Protein AF-A0A6P6MQC9-F1 (afdb_monomer_lite)

pLDDT: mean 70.04, std 24.62, range [31.7, 97.62]

Structure (mmCIF, N/CA/C/O backbone):
data_AF-A0A6P6MQC9-F1
#
_entry.id   AF-A0A6P6MQC9-F1
#
loop_
_atom_site.group_PDB
_atom_site.id
_atom_site.type_symbol
_atom_site.label_atom_id
_atom_site.label_alt_id
_atom_site.label_comp_id
_atom_site.label_asym_id
_atom_site.label_entity_id
_atom_site.label_seq_id
_atom_site.pdbx_PDB_ins_code
_atom_site.Cartn_x
_atom_site.Cartn_y
_atom_site.Cartn_z
_atom_site.occupancy
_atom_site.B_iso_or_equiv
_atom_site.auth_seq_id
_atom_site.auth_comp_id
_atom_site.auth_asym_id
_atom_site.auth_atom_id
_atom_site.pdbx_PDB_model_num
ATOM 1 N N . MET A 1 1 ? 32.741 -17.302 -16.127 1.00 48.12 1 MET A N 1
ATOM 2 C CA . MET A 1 1 ? 32.165 -16.153 -15.398 1.00 48.12 1 MET A CA 1
ATOM 3 C C . MET A 1 1 ? 31.444 -15.282 -16.413 1.00 48.12 1 MET A C 1
ATOM 5 O O . MET A 1 1 ? 32.100 -14.496 -17.076 1.00 48.12 1 MET A O 1
ATOM 9 N N . ALA A 1 2 ? 30.150 -15.518 -16.637 1.00 49.38 2 ALA A N 1
ATOM 10 C CA . ALA A 1 2 ? 29.318 -14.737 -17.566 1.00 49.38 2 ALA A CA 1
ATOM 11 C C . ALA A 1 2 ? 27.823 -14.846 -17.187 1.00 49.38 2 ALA A C 1
ATOM 13 O O . ALA A 1 2 ? 26.971 -14.967 -18.058 1.00 49.38 2 ALA A O 1
ATOM 14 N N . SER A 1 3 ? 27.524 -14.913 -15.886 1.00 59.66 3 SER A N 1
ATOM 15 C CA . SER A 1 3 ? 26.174 -15.205 -15.371 1.00 59.66 3 SER A CA 1
ATOM 16 C C . SER A 1 3 ? 25.495 -13.999 -14.714 1.00 59.66 3 SER A C 1
ATOM 18 O O . SER A 1 3 ? 24.291 -14.047 -14.506 1.00 59.66 3 SER A O 1
ATOM 20 N N . ASP A 1 4 ? 26.243 -12.929 -14.425 1.00 64.75 4 ASP A N 1
ATOM 21 C CA . ASP A 1 4 ? 25.723 -11.703 -13.795 1.00 64.75 4 ASP A CA 1
ATOM 22 C C . ASP A 1 4 ? 24.792 -10.943 -14.747 1.00 64.75 4 ASP A C 1
ATOM 24 O O . ASP A 1 4 ? 23.622 -10.729 -14.453 1.00 64.75 4 ASP A O 1
ATOM 28 N N . SER A 1 5 ? 25.263 -10.699 -15.974 1.00 75.06 5 SER A N 1
ATOM 29 C CA . SER A 1 5 ? 24.572 -9.865 -16.963 1.00 75.06 5 SER A CA 1
ATOM 30 C C . SER A 1 5 ? 23.251 -10.435 -17.478 1.00 75.06 5 SER A C 1
ATOM 32 O O . SER A 1 5 ? 22.499 -9.723 -18.140 1.00 75.06 5 SER A O 1
ATOM 34 N N . ASN A 1 6 ? 22.961 -11.712 -17.224 1.00 80.06 6 ASN A N 1
ATOM 35 C CA . ASN A 1 6 ? 21.662 -12.295 -17.543 1.00 80.06 6 ASN A CA 1
ATOM 36 C C . ASN A 1 6 ? 20.647 -12.013 -16.427 1.00 80.06 6 ASN A C 1
ATOM 38 O O . ASN A 1 6 ? 19.557 -11.547 -16.736 1.00 80.06 6 ASN A O 1
ATOM 42 N N . MET A 1 7 ? 21.050 -12.163 -15.159 1.00 82.38 7 MET A N 1
ATOM 43 C CA . MET A 1 7 ? 20.214 -11.801 -14.009 1.00 82.38 7 MET A CA 1
ATOM 44 C C . MET A 1 7 ? 19.931 -10.294 -13.966 1.00 82.38 7 MET A C 1
ATOM 46 O O . MET A 1 7 ? 18.802 -9.901 -13.682 1.00 82.38 7 MET A O 1
ATOM 50 N N . ASP A 1 8 ? 20.905 -9.453 -14.337 1.00 88.31 8 ASP A N 1
ATOM 51 C CA . ASP A 1 8 ? 20.695 -8.004 -14.463 1.00 88.31 8 ASP A CA 1
ATOM 52 C C . ASP A 1 8 ? 19.619 -7.678 -15.508 1.00 88.31 8 ASP A C 1
ATOM 54 O O . ASP A 1 8 ? 18.743 -6.850 -15.274 1.00 88.31 8 ASP A O 1
ATOM 58 N N . ARG A 1 9 ? 19.641 -8.360 -16.661 1.00 91.69 9 ARG A N 1
ATOM 59 C CA . ARG A 1 9 ? 18.641 -8.168 -17.723 1.00 91.69 9 ARG A CA 1
ATOM 60 C C . ARG A 1 9 ? 17.255 -8.633 -17.298 1.00 91.69 9 ARG A C 1
ATOM 62 O O . ARG A 1 9 ? 16.284 -7.954 -17.603 1.00 91.69 9 ARG A O 1
ATOM 69 N N . GLU A 1 10 ? 17.150 -9.756 -16.596 1.00 92.12 10 GLU A N 1
ATOM 70 C CA . GLU A 1 10 ? 15.869 -10.246 -16.077 1.00 92.12 10 GLU A CA 1
ATOM 71 C C . GLU A 1 10 ? 15.288 -9.298 -15.019 1.00 92.12 10 GLU A C 1
ATOM 73 O O . GLU A 1 10 ? 14.097 -8.996 -15.055 1.00 92.12 10 GLU A O 1
ATOM 78 N N . MET A 1 11 ? 16.133 -8.762 -14.132 1.00 92.75 11 MET A N 1
ATOM 79 C CA . MET A 1 11 ? 15.736 -7.756 -13.146 1.00 92.75 11 MET A CA 1
ATOM 80 C C . MET A 1 11 ? 15.282 -6.451 -13.812 1.00 92.75 11 MET A C 1
ATOM 82 O O . MET A 1 11 ? 14.232 -5.919 -13.460 1.00 92.75 11 MET A O 1
ATOM 86 N N . ILE A 1 12 ? 16.039 -5.955 -14.796 1.00 93.75 12 ILE A N 1
ATOM 87 C CA . ILE A 1 12 ? 15.696 -4.741 -15.551 1.00 93.75 12 ILE A CA 1
ATOM 88 C C . ILE A 1 12 ? 14.398 -4.937 -16.343 1.00 93.75 12 ILE A C 1
ATOM 90 O O . ILE A 1 12 ? 13.564 -4.037 -16.376 1.00 93.75 12 ILE A O 1
ATOM 94 N N . LEU A 1 13 ? 14.204 -6.104 -16.964 1.00 94.12 13 LEU A N 1
ATOM 95 C CA . LEU A 1 13 ? 12.980 -6.429 -17.694 1.00 94.12 13 LEU A CA 1
ATOM 96 C C . LEU A 1 13 ? 11.770 -6.437 -16.753 1.00 94.12 13 LEU A C 1
ATOM 98 O O . LEU A 1 13 ? 10.768 -5.797 -17.060 1.00 94.12 13 LEU A O 1
ATOM 102 N N . ALA A 1 14 ? 11.879 -7.095 -15.597 1.00 94.19 14 ALA A N 1
ATOM 103 C CA . ALA A 1 14 ? 10.803 -7.139 -14.611 1.00 94.19 14 ALA A CA 1
ATOM 104 C C . ALA A 1 14 ? 10.416 -5.737 -14.109 1.00 94.19 14 ALA A C 1
ATOM 106 O O . ALA A 1 14 ? 9.229 -5.418 -14.030 1.00 94.19 14 ALA A O 1
ATOM 107 N N . ASP A 1 15 ? 11.402 -4.886 -13.818 1.00 94.00 15 ASP A N 1
ATOM 108 C CA . ASP A 1 15 ? 11.161 -3.517 -13.356 1.00 94.00 15 ASP A CA 1
ATOM 109 C C . ASP A 1 15 ? 10.555 -2.635 -14.461 1.00 94.00 15 ASP A C 1
ATOM 111 O O . ASP A 1 15 ? 9.571 -1.927 -14.249 1.00 94.00 15 ASP A O 1
ATOM 115 N N . PHE A 1 16 ? 11.056 -2.766 -15.691 1.00 93.19 16 PHE A N 1
ATOM 116 C CA . PHE A 1 16 ? 10.525 -2.058 -16.851 1.00 93.19 16 PHE A CA 1
ATOM 117 C C . PHE A 1 16 ? 9.052 -2.404 -17.121 1.00 93.19 16 PHE A C 1
ATOM 119 O O . PHE A 1 16 ? 8.243 -1.502 -17.364 1.00 93.19 16 PHE A O 1
ATOM 126 N N . GLN A 1 17 ? 8.679 -3.687 -17.035 1.00 92.75 17 GLN A N 1
ATOM 127 C CA . GLN A 1 17 ? 7.284 -4.119 -17.170 1.00 92.75 17 GLN A CA 1
ATOM 128 C C . GLN A 1 17 ? 6.413 -3.588 -16.019 1.00 92.75 17 GLN A C 1
ATOM 130 O O . GLN A 1 17 ? 5.292 -3.144 -16.263 1.00 92.75 17 GLN A O 1
ATOM 135 N N . ALA A 1 18 ? 6.937 -3.540 -14.789 1.00 92.06 18 ALA A N 1
ATOM 136 C CA . ALA A 1 18 ? 6.225 -2.992 -13.632 1.00 92.06 18 ALA A CA 1
ATOM 137 C C . ALA A 1 18 ? 5.982 -1.472 -13.726 1.00 92.06 18 ALA A C 1
ATOM 139 O O . ALA A 1 18 ? 4.946 -0.992 -13.263 1.00 92.06 18 ALA A O 1
ATOM 140 N N . CYS A 1 19 ? 6.903 -0.712 -14.328 1.00 90.75 19 CYS A N 1
ATOM 141 C CA . CYS A 1 19 ? 6.780 0.743 -14.463 1.00 90.75 19 CYS A CA 1
ATOM 142 C C . CYS A 1 19 ? 5.965 1.195 -15.683 1.00 90.75 19 CYS A C 1
ATOM 144 O O . CYS A 1 19 ? 5.312 2.235 -15.621 1.00 90.75 19 CYS A O 1
ATOM 146 N N . THR A 1 20 ? 6.025 0.456 -16.794 1.00 88.50 20 THR A N 1
ATOM 147 C CA . THR A 1 20 ? 5.379 0.846 -18.064 1.00 88.50 20 THR A CA 1
ATOM 148 C C . THR A 1 20 ? 4.065 0.114 -18.334 1.00 88.50 20 THR A C 1
ATOM 150 O O . THR A 1 20 ? 3.272 0.581 -19.146 1.00 88.50 20 THR A O 1
ATOM 153 N N . GLY A 1 21 ? 3.821 -1.024 -17.672 1.00 88.56 21 GLY A N 1
ATOM 154 C CA . GLY A 1 21 ? 2.661 -1.880 -17.928 1.00 88.56 21 GLY A CA 1
ATOM 155 C C . GLY A 1 21 ? 2.734 -2.663 -19.245 1.00 88.56 21 GLY A C 1
ATOM 156 O O . GLY A 1 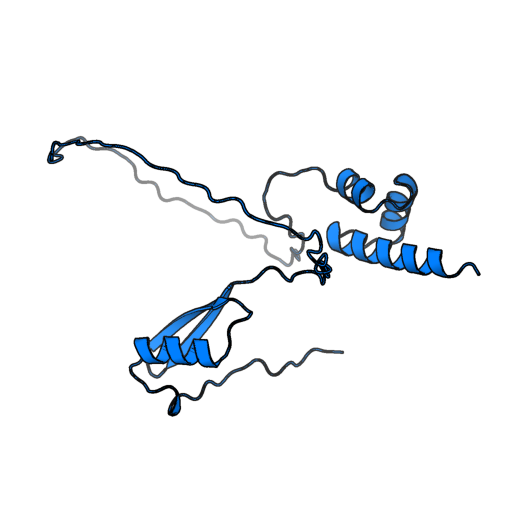21 ? 1.719 -3.179 -19.701 1.00 88.56 21 GLY A O 1
ATOM 157 N N . ILE A 1 22 ? 3.905 -2.743 -19.890 1.00 88.56 22 ILE A N 1
ATOM 158 C CA . ILE A 1 22 ? 4.085 -3.515 -21.128 1.00 88.56 22 ILE A CA 1
ATOM 159 C C . ILE A 1 22 ? 4.228 -5.003 -20.786 1.00 88.56 22 ILE A C 1
ATOM 161 O O . ILE A 1 22 ? 5.310 -5.487 -20.459 1.00 88.56 22 ILE A O 1
ATOM 165 N N . ASP A 1 23 ? 3.140 -5.761 -20.909 1.00 88.75 23 ASP A N 1
ATOM 166 C CA . ASP A 1 23 ? 3.131 -7.209 -20.642 1.00 88.75 23 ASP A CA 1
ATOM 167 C C . ASP A 1 23 ? 3.811 -8.034 -21.753 1.00 88.75 23 ASP A C 1
ATOM 169 O O . ASP A 1 23 ? 4.225 -9.179 -21.545 1.00 88.75 23 ASP A O 1
ATOM 173 N N . ASN A 1 24 ? 3.940 -7.465 -22.956 1.00 92.88 24 ASN A N 1
ATOM 174 C CA . ASN A 1 24 ? 4.566 -8.131 -24.091 1.00 92.88 24 ASN A CA 1
ATOM 175 C C . ASN A 1 24 ? 6.095 -8.141 -23.949 1.00 92.88 24 ASN A C 1
ATOM 177 O O . ASN A 1 24 ? 6.780 -7.164 -24.250 1.00 92.88 24 ASN A O 1
ATOM 181 N N . ILE A 1 25 ? 6.632 -9.294 -23.550 1.00 92.69 25 ILE A N 1
ATOM 182 C CA . ILE A 1 25 ? 8.067 -9.501 -23.311 1.00 92.69 25 ILE A CA 1
ATOM 183 C C . ILE A 1 25 ? 8.918 -9.129 -24.538 1.00 92.69 25 ILE A C 1
ATOM 185 O O . ILE A 1 25 ? 9.969 -8.512 -24.390 1.00 92.69 25 ILE A O 1
ATOM 189 N N . ALA A 1 26 ? 8.480 -9.464 -25.756 1.00 93.62 26 ALA A N 1
ATOM 190 C CA . ALA A 1 26 ? 9.258 -9.183 -26.968 1.00 93.62 26 ALA A CA 1
ATOM 191 C C . ALA A 1 26 ? 9.368 -7.675 -27.253 1.00 93.62 26 ALA A C 1
ATOM 193 O O . ALA A 1 26 ? 10.410 -7.182 -27.691 1.00 93.62 26 ALA A O 1
ATOM 194 N N . GLU A 1 27 ? 8.297 -6.939 -26.977 1.00 92.50 27 GLU A N 1
ATOM 195 C CA . GLU A 1 27 ? 8.245 -5.485 -27.111 1.00 92.50 27 GLU A CA 1
ATOM 196 C C . GLU A 1 27 ? 9.100 -4.804 -26.039 1.00 92.50 27 GLU A C 1
ATOM 198 O O . GLU A 1 27 ? 9.937 -3.962 -26.366 1.00 92.50 27 GLU A O 1
ATOM 203 N N . ALA A 1 28 ? 8.975 -5.246 -24.785 1.00 92.25 28 ALA A N 1
ATOM 204 C CA . ALA A 1 28 ? 9.778 -4.754 -23.673 1.00 92.25 28 ALA A CA 1
ATOM 205 C C . ALA A 1 28 ? 11.284 -4.958 -23.907 1.00 92.25 28 ALA A C 1
ATOM 207 O O . ALA A 1 28 ? 12.068 -4.025 -23.736 1.00 92.25 28 ALA A O 1
ATOM 208 N N . ILE A 1 29 ? 11.693 -6.139 -24.385 1.00 93.38 29 ILE A N 1
ATOM 209 C CA . ILE A 1 29 ? 13.093 -6.412 -24.739 1.00 93.38 29 ILE A CA 1
ATOM 210 C C . ILE A 1 29 ? 13.566 -5.476 -25.852 1.00 93.38 29 ILE A C 1
ATOM 212 O O . ILE A 1 29 ? 14.644 -4.905 -25.738 1.00 93.38 29 ILE A O 1
ATOM 216 N N . THR A 1 30 ? 12.767 -5.267 -26.900 1.00 93.94 30 THR A N 1
ATOM 217 C CA . THR A 1 30 ? 13.156 -4.398 -28.024 1.00 93.94 30 THR A CA 1
ATOM 218 C C . THR A 1 30 ? 13.373 -2.950 -27.569 1.00 93.94 30 THR A C 1
ATOM 220 O O . THR A 1 30 ? 14.333 -2.302 -27.987 1.00 93.94 30 THR A O 1
ATOM 223 N N . LEU A 1 31 ? 12.507 -2.443 -26.687 1.00 92.94 31 LEU A N 1
ATOM 224 C CA . LEU A 1 31 ? 12.610 -1.096 -26.118 1.00 92.94 31 LEU A CA 1
ATOM 225 C C . LEU A 1 31 ? 13.831 -0.955 -25.206 1.00 92.94 31 LEU A C 1
ATOM 227 O O . LEU A 1 31 ? 14.540 0.049 -25.280 1.00 92.94 31 LEU A O 1
ATOM 231 N N . LEU A 1 32 ? 14.115 -1.972 -24.394 1.00 93.44 32 LEU A N 1
ATOM 232 C CA . LEU A 1 32 ? 15.315 -2.015 -23.564 1.00 93.44 32 LEU A CA 1
ATOM 233 C C . LEU A 1 32 ? 16.582 -2.098 -24.419 1.00 93.44 32 LEU A C 1
ATOM 235 O O . LEU A 1 32 ? 17.523 -1.351 -24.175 1.00 93.44 32 LEU A O 1
ATOM 239 N N . GLU A 1 33 ? 16.610 -2.923 -25.467 1.00 94.25 33 GLU A N 1
ATOM 240 C CA . GLU A 1 33 ? 17.753 -3.031 -26.379 1.00 94.25 33 GLU A CA 1
ATOM 241 C C . GLU A 1 33 ? 18.037 -1.722 -27.124 1.00 94.25 33 GLU A C 1
ATOM 243 O O . GLU A 1 33 ? 19.197 -1.310 -27.196 1.00 94.25 33 GLU A O 1
ATOM 248 N N . LEU A 1 34 ? 17.000 -1.023 -27.605 1.00 92.81 34 LEU A N 1
ATOM 249 C CA . LEU A 1 34 ? 17.141 0.301 -28.231 1.00 92.81 34 LEU A CA 1
ATOM 250 C C . LEU A 1 34 ? 17.755 1.339 -27.285 1.00 92.81 34 LEU A C 1
ATOM 252 O O . LEU A 1 34 ? 18.444 2.253 -27.735 1.00 92.81 34 LEU A O 1
ATOM 256 N N . ASN A 1 35 ? 17.502 1.187 -25.987 1.00 94.00 35 ASN A N 1
ATOM 257 C CA . ASN A 1 35 ? 17.995 2.064 -24.931 1.00 94.00 35 ASN A CA 1
ATOM 258 C C . ASN A 1 35 ? 19.204 1.471 -24.202 1.00 94.00 35 ASN A C 1
ATOM 260 O O . ASN A 1 35 ? 19.522 1.882 -23.092 1.00 94.00 35 ASN A O 1
ATOM 264 N N . ASN A 1 36 ? 19.917 0.525 -24.821 1.00 93.12 36 ASN A N 1
ATOM 265 C CA . ASN A 1 36 ? 21.162 -0.020 -24.283 1.00 93.12 36 ASN A CA 1
ATOM 266 C C . ASN A 1 36 ? 21.008 -0.734 -22.920 1.00 93.12 36 ASN A C 1
ATOM 268 O O . ASN A 1 36 ? 21.980 -0.852 -22.174 1.00 93.12 36 ASN A O 1
ATOM 272 N N . TRP A 1 37 ? 19.802 -1.233 -22.628 1.00 93.38 37 TRP A N 1
ATOM 273 C CA . TRP A 1 37 ? 19.345 -1.746 -21.332 1.00 93.38 37 TRP A CA 1
ATOM 274 C C . TRP A 1 37 ? 19.372 -0.705 -20.195 1.00 93.38 37 TRP A C 1
ATOM 276 O O . TRP A 1 37 ? 19.378 -1.069 -19.021 1.00 93.38 37 TRP A O 1
ATOM 286 N N . ASP A 1 38 ? 19.348 0.591 -20.524 1.00 92.50 38 ASP A N 1
ATOM 287 C CA . ASP A 1 38 ? 19.167 1.676 -19.559 1.00 92.50 38 ASP A CA 1
ATOM 288 C C . ASP A 1 38 ? 17.676 1.846 -19.237 1.00 92.50 38 ASP A C 1
ATOM 290 O O . ASP A 1 38 ? 16.890 2.375 -20.029 1.00 92.50 38 ASP A O 1
ATOM 294 N N . LEU A 1 39 ? 17.285 1.354 -18.060 1.00 91.69 39 LEU A N 1
ATOM 295 C CA . LEU A 1 39 ? 15.908 1.368 -17.565 1.00 91.69 39 LEU A CA 1
ATOM 296 C C . LEU A 1 39 ? 15.294 2.776 -17.583 1.00 91.69 39 LEU A C 1
ATOM 298 O O . LEU A 1 39 ? 14.156 2.958 -18.010 1.00 91.69 39 LEU A O 1
ATOM 302 N N . VAL A 1 40 ? 16.045 3.783 -17.137 1.00 91.75 40 VAL A N 1
ATOM 303 C CA . VAL A 1 40 ? 15.542 5.154 -16.987 1.00 91.75 40 VAL A CA 1
ATOM 304 C C . VAL A 1 40 ? 15.314 5.789 -18.356 1.00 91.75 40 VAL A C 1
ATOM 306 O O . VAL A 1 40 ? 14.278 6.415 -18.582 1.00 91.75 40 VAL A O 1
ATOM 309 N N . ALA A 1 41 ? 16.248 5.614 -19.291 1.00 90.94 41 ALA A N 1
ATOM 310 C CA . ALA A 1 41 ? 16.089 6.070 -20.667 1.00 90.94 41 ALA A CA 1
ATOM 311 C C . ALA A 1 41 ? 14.908 5.372 -21.357 1.00 90.94 41 ALA A C 1
ATOM 313 O O . ALA A 1 41 ? 14.098 6.041 -22.000 1.00 90.94 41 ALA A O 1
ATOM 314 N N . ALA A 1 42 ? 14.759 4.057 -21.160 1.00 91.69 42 ALA A N 1
ATOM 315 C CA . ALA A 1 42 ? 13.668 3.279 -21.736 1.00 91.69 42 ALA A CA 1
ATOM 316 C C . ALA A 1 42 ? 12.293 3.723 -21.211 1.00 91.69 42 ALA A C 1
ATOM 318 O O . ALA A 1 42 ? 11.388 3.967 -22.005 1.00 91.69 42 ALA A O 1
ATOM 319 N N . ILE A 1 43 ? 12.139 3.896 -19.893 1.00 90.56 43 ILE A N 1
ATOM 320 C CA . ILE A 1 43 ? 10.893 4.380 -19.274 1.00 90.56 43 ILE A CA 1
ATOM 321 C C . ILE A 1 43 ? 10.539 5.775 -19.802 1.00 90.56 43 ILE A C 1
ATOM 323 O O . ILE A 1 43 ? 9.410 6.008 -20.229 1.00 90.56 43 ILE A O 1
ATOM 327 N N . ASN A 1 44 ? 11.507 6.694 -19.839 1.00 86.88 44 ASN A N 1
ATOM 328 C CA . ASN A 1 44 ? 11.283 8.052 -20.341 1.00 86.88 44 ASN A CA 1
ATOM 329 C C . ASN A 1 44 ? 10.952 8.096 -21.843 1.00 86.88 44 ASN A C 1
ATOM 331 O O . ASN A 1 44 ? 10.272 9.017 -22.287 1.00 86.88 44 ASN A O 1
ATOM 335 N N . GLY A 1 45 ? 11.436 7.128 -22.629 1.00 80.50 45 GLY A N 1
ATOM 336 C CA . GLY A 1 45 ? 11.127 7.007 -24.055 1.00 80.50 45 GLY A CA 1
ATOM 337 C C . GLY A 1 45 ? 9.746 6.413 -24.349 1.00 80.50 45 GLY A C 1
ATOM 338 O O . GLY A 1 45 ? 9.203 6.642 -25.428 1.00 80.50 45 GLY A O 1
ATOM 339 N N . VAL A 1 46 ? 9.183 5.663 -23.400 1.00 79.00 46 VAL A N 1
ATOM 340 C CA . VAL A 1 46 ? 7.92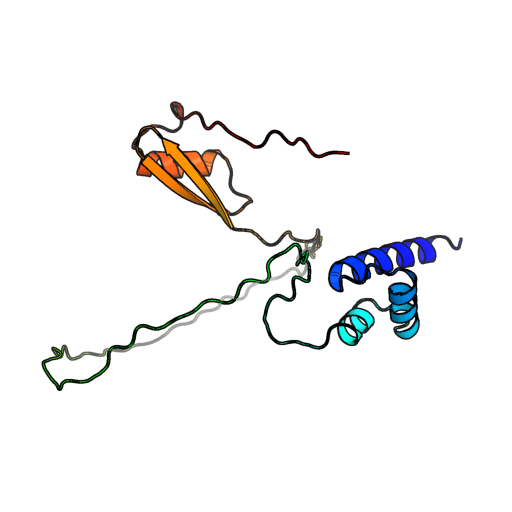9 4.904 -23.555 1.00 79.00 46 VAL A CA 1
ATOM 341 C C . VAL A 1 46 ? 6.752 5.594 -22.883 1.00 79.00 46 VAL A C 1
ATOM 343 O O . VAL A 1 46 ? 5.627 5.474 -23.359 1.00 79.00 46 VAL A O 1
ATOM 346 N N . ILE A 1 47 ? 7.004 6.351 -21.815 1.00 68.44 47 ILE A N 1
ATOM 347 C CA . ILE A 1 47 ? 6.003 7.174 -21.145 1.00 68.44 47 ILE A CA 1
ATOM 348 C C . ILE A 1 47 ? 6.076 8.585 -21.745 1.00 68.44 47 ILE A C 1
ATOM 350 O O . ILE A 1 47 ? 6.887 9.401 -21.292 1.00 68.44 47 ILE A O 1
ATOM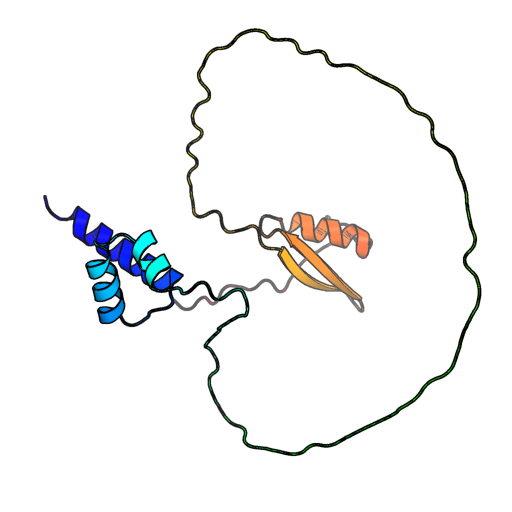 354 N N . PRO A 1 48 ? 5.244 8.944 -22.745 1.00 56.78 48 PRO A N 1
ATOM 355 C CA . PRO A 1 48 ? 4.973 10.352 -22.973 1.00 56.78 48 PRO A CA 1
ATOM 356 C C . PRO A 1 48 ? 4.438 10.913 -21.655 1.00 56.78 48 PRO A C 1
ATOM 358 O O . PRO A 1 48 ? 3.583 10.303 -21.019 1.00 56.78 48 PRO A O 1
ATOM 361 N N . GLN A 1 49 ? 4.973 12.052 -21.225 1.00 48.31 49 GLN A N 1
ATOM 362 C CA . GLN A 1 49 ? 4.519 12.778 -20.041 1.00 48.31 49 GLN A CA 1
ATOM 363 C C . GLN A 1 49 ? 3.067 13.243 -20.260 1.00 48.31 49 GLN A C 1
ATOM 365 O O . GLN A 1 49 ? 2.815 14.410 -20.561 1.00 48.31 49 GLN 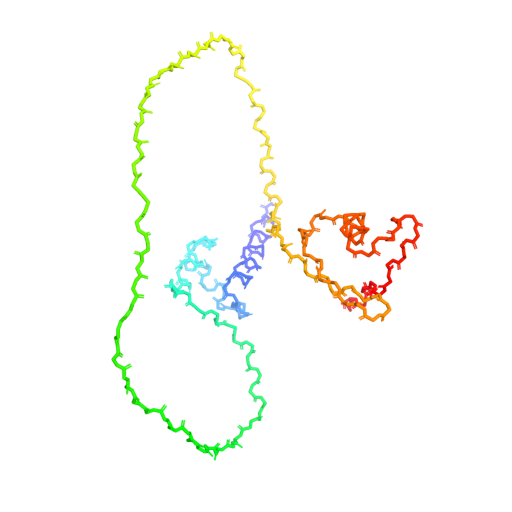A O 1
ATOM 370 N N . GLU A 1 50 ? 2.095 12.334 -20.169 1.00 48.97 50 GLU A N 1
ATOM 371 C CA . GLU A 1 50 ? 0.697 12.702 -20.060 1.00 48.97 50 GLU A CA 1
ATOM 372 C C . GLU A 1 50 ? 0.479 13.211 -18.640 1.00 48.97 50 GLU A C 1
ATOM 374 O O . GLU A 1 50 ? 0.452 12.492 -17.643 1.00 48.97 50 GLU A O 1
ATOM 379 N N . ASN A 1 51 ? 0.418 14.531 -18.551 1.00 43.28 51 ASN A N 1
ATOM 380 C CA . ASN A 1 51 ? 0.039 15.249 -17.359 1.00 43.28 51 ASN A CA 1
ATOM 381 C C . ASN A 1 51 ? -1.390 14.839 -16.952 1.00 43.28 51 ASN A C 1
ATOM 383 O O . ASN A 1 51 ? -2.359 15.436 -17.411 1.00 43.28 51 ASN A O 1
ATOM 387 N N . GLY A 1 52 ? -1.473 13.828 -16.083 1.00 46.53 52 GLY A N 1
ATOM 388 C CA . GLY A 1 52 ? -2.555 13.531 -15.150 1.00 46.53 52 GLY A CA 1
ATOM 389 C C . GLY A 1 52 ? -3.934 13.264 -15.747 1.00 46.53 52 GLY A C 1
ATOM 390 O O . GLY A 1 52 ? -4.698 14.204 -15.898 1.00 46.53 52 GLY A O 1
ATOM 391 N N . ILE A 1 53 ? -4.290 11.989 -15.934 1.00 43.38 53 ILE A N 1
ATOM 392 C CA . ILE A 1 53 ? -5.526 11.357 -15.426 1.00 43.38 53 ILE A CA 1
ATOM 393 C C . ILE A 1 53 ? -5.510 9.848 -15.748 1.00 43.38 53 ILE A C 1
ATOM 395 O O . ILE A 1 53 ? -5.795 9.451 -16.866 1.00 43.38 53 ILE A O 1
ATOM 399 N N . LEU A 1 54 ? -5.220 9.013 -14.745 1.00 48.78 54 LEU A N 1
ATOM 400 C CA . LEU A 1 54 ? -5.674 7.616 -14.602 1.00 48.78 54 LEU A CA 1
ATOM 401 C C . LEU A 1 54 ? -6.049 6.858 -15.902 1.00 48.78 54 LEU A C 1
ATOM 403 O O . LEU A 1 54 ? -7.221 6.540 -16.106 1.00 48.78 54 LEU A O 1
ATOM 407 N N . GLN A 1 55 ? -5.078 6.455 -16.725 1.00 42.62 55 GLN A N 1
ATOM 408 C CA . GLN A 1 55 ? -5.292 5.363 -17.684 1.00 42.62 55 GLN A CA 1
ATOM 409 C C . GLN A 1 55 ? -5.090 4.016 -16.984 1.00 42.62 55 GLN A C 1
ATOM 411 O O . GLN A 1 55 ? -4.116 3.296 -17.171 1.00 42.62 55 GLN A O 1
ATOM 416 N N . SER A 1 56 ? -6.055 3.683 -16.127 1.00 40.72 56 SER A N 1
ATOM 417 C CA . SER A 1 56 ? -6.362 2.291 -15.821 1.00 40.72 56 SER A CA 1
ATOM 418 C C . SER A 1 56 ? -7.081 1.715 -17.038 1.00 40.72 56 SER A C 1
ATOM 420 O O . SER A 1 56 ? -8.284 1.914 -17.206 1.00 40.72 56 SER A O 1
ATOM 422 N N . ASN A 1 57 ? -6.359 0.992 -17.892 1.00 42.56 57 ASN A N 1
ATOM 423 C CA . ASN A 1 57 ? -6.963 0.210 -18.972 1.00 42.56 57 ASN A CA 1
ATOM 424 C C . ASN A 1 57 ? -7.578 -1.122 -18.502 1.00 42.56 57 ASN A C 1
ATOM 426 O O . ASN A 1 57 ? -7.975 -1.935 -19.332 1.00 42.56 57 ASN A O 1
ATOM 430 N N . PHE A 1 58 ? -7.796 -1.327 -17.198 1.00 45.44 58 PHE A N 1
ATOM 431 C CA . PHE A 1 58 ? -8.725 -2.359 -16.729 1.00 45.44 58 PHE A CA 1
ATOM 432 C C . PHE A 1 58 ? -10.176 -1.857 -16.810 1.00 45.44 58 PHE A C 1
ATOM 434 O O . PHE A 1 58 ? -10.858 -1.690 -15.802 1.00 45.44 58 PHE A O 1
ATOM 441 N N . SER A 1 59 ? -10.677 -1.636 -18.027 1.00 37.34 59 SER A N 1
ATOM 442 C CA . SER A 1 59 ? -12.112 -1.747 -18.300 1.00 37.34 59 SER A CA 1
ATOM 443 C C . SER A 1 59 ? -12.333 -2.984 -19.148 1.00 37.34 59 SER A C 1
ATOM 445 O O . SER A 1 59 ? -12.216 -2.977 -20.368 1.00 37.34 59 SER A O 1
ATOM 447 N N . SER A 1 60 ? -12.649 -4.070 -18.448 1.00 39.78 60 SER A N 1
ATOM 448 C CA . SER A 1 60 ? -13.399 -5.176 -19.023 1.00 39.78 60 SER A CA 1
ATOM 449 C C . SER A 1 60 ? -14.701 -4.603 -19.589 1.00 39.78 60 SER A C 1
ATOM 451 O O . SER A 1 60 ? -15.608 -4.280 -18.825 1.00 39.78 60 SER A O 1
ATOM 453 N N . GLU A 1 61 ? -14.802 -4.432 -20.908 1.00 34.94 61 GLU A N 1
ATOM 454 C CA . GLU A 1 61 ? -16.058 -4.044 -21.553 1.00 34.94 61 GLU A CA 1
ATOM 455 C C . GLU A 1 61 ? -16.990 -5.265 -21.600 1.00 34.94 61 GLU A C 1
ATOM 457 O O . GLU A 1 61 ? -17.167 -5.937 -22.613 1.00 34.94 61 GLU A O 1
ATOM 462 N N . ALA A 1 62 ? -17.573 -5.588 -20.447 1.00 38.00 62 ALA A N 1
ATOM 463 C CA . ALA A 1 62 ? -18.800 -6.350 -20.370 1.00 38.00 62 ALA A CA 1
ATOM 464 C C . ALA A 1 62 ? -19.963 -5.354 -20.350 1.00 38.00 62 ALA A C 1
ATOM 466 O O . ALA A 1 62 ? -20.211 -4.698 -19.347 1.00 38.00 62 ALA A O 1
ATOM 467 N N . SER A 1 63 ? -20.709 -5.322 -21.454 1.00 47.81 63 SER A N 1
ATOM 468 C CA . SER A 1 63 ? -22.155 -5.076 -21.485 1.00 47.81 63 SER A CA 1
ATOM 469 C C . SER A 1 63 ? -22.664 -3.774 -20.844 1.00 47.81 63 SER A C 1
ATOM 471 O O . SER A 1 63 ? -22.919 -3.727 -19.643 1.00 47.81 63 SER A O 1
ATOM 473 N N . GLN A 1 64 ? -23.034 -2.791 -21.669 1.00 37.12 64 GLN A N 1
ATOM 474 C CA . GLN A 1 64 ? -24.447 -2.394 -21.799 1.00 37.12 64 GLN A CA 1
ATOM 475 C C . GLN A 1 64 ? -24.620 -1.227 -22.770 1.00 37.12 64 GLN A C 1
ATOM 477 O O . GLN A 1 64 ? -24.324 -0.070 -22.486 1.00 37.12 64 GLN A O 1
ATOM 482 N N . THR A 1 65 ? -25.209 -1.555 -23.913 1.00 37.69 65 THR A N 1
ATOM 483 C CA . THR A 1 65 ? -25.914 -0.604 -24.760 1.00 37.69 65 THR A CA 1
ATOM 484 C C . THR A 1 65 ? -27.226 -0.228 -24.066 1.00 37.69 65 THR A C 1
ATOM 486 O O . THR A 1 65 ? -28.031 -1.112 -23.769 1.00 37.69 65 THR A O 1
ATOM 489 N N . GLY A 1 66 ? -27.483 1.056 -23.838 1.00 34.56 66 GLY A N 1
ATOM 490 C CA . GLY A 1 66 ? -28.778 1.511 -23.331 1.00 34.56 66 GLY A CA 1
ATOM 491 C C . GLY A 1 66 ? -28.869 3.035 -23.251 1.00 34.56 66 GLY A C 1
ATOM 492 O O . GLY A 1 66 ? -28.418 3.599 -22.260 1.00 34.56 66 GLY A O 1
ATOM 493 N N . PRO A 1 67 ? -29.428 3.719 -24.268 1.00 50.69 67 PRO A N 1
ATOM 494 C CA . PRO A 1 67 ? -29.464 5.173 -24.340 1.00 50.69 67 PRO A CA 1
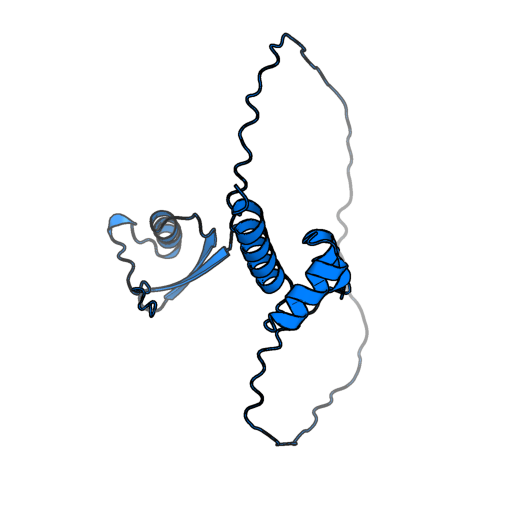ATOM 495 C C . PRO A 1 67 ? -30.836 5.708 -23.919 1.00 50.69 67 PRO A C 1
ATOM 497 O O . PRO A 1 67 ? -31.773 5.614 -24.699 1.00 50.69 67 PRO A O 1
ATOM 500 N N . TYR A 1 68 ? -30.966 6.324 -22.744 1.00 39.44 68 TYR A N 1
ATOM 501 C CA . TYR A 1 68 ? -32.121 7.180 -22.438 1.00 39.44 68 TYR A CA 1
ATOM 502 C C . TYR A 1 68 ? -31.706 8.322 -21.494 1.00 39.44 68 TYR A C 1
ATOM 504 O O . TYR A 1 68 ? -31.348 8.092 -20.343 1.00 39.44 68 TYR A O 1
ATOM 512 N N . GLY A 1 69 ? -31.751 9.562 -22.001 1.00 40.31 69 GLY A N 1
ATOM 513 C CA . GLY A 1 69 ? -31.930 10.772 -21.176 1.00 40.31 69 GLY A CA 1
ATOM 514 C C . GLY A 1 69 ? -33.388 10.878 -20.674 1.00 40.31 69 GLY A C 1
ATOM 515 O O . GLY A 1 69 ? -34.084 9.863 -20.727 1.00 40.31 69 GLY A O 1
ATOM 516 N N . PRO A 1 70 ? -33.933 12.061 -20.290 1.00 47.97 70 PRO A N 1
ATOM 517 C CA . PRO A 1 70 ? -33.366 13.414 -20.389 1.00 47.97 70 PRO A CA 1
ATOM 518 C C . PRO A 1 70 ? -33.658 14.370 -19.183 1.00 47.97 70 PRO A C 1
ATOM 520 O O . PRO A 1 70 ? -34.474 14.096 -18.316 1.00 47.97 70 PRO A O 1
ATOM 523 N N . HIS A 1 71 ? -33.008 15.541 -19.213 1.00 38.31 71 HIS A N 1
ATOM 524 C CA . HIS A 1 71 ? -33.523 16.891 -18.891 1.00 38.31 71 HIS A CA 1
ATOM 525 C C . HIS A 1 71 ? -34.152 17.223 -17.513 1.00 38.31 71 HIS A C 1
ATOM 527 O O . HIS A 1 71 ? -35.268 16.821 -17.198 1.00 38.31 71 HIS A O 1
ATOM 533 N N . SER A 1 72 ? -33.532 18.166 -16.787 1.00 43.75 72 SER A N 1
ATOM 534 C CA . SER A 1 72 ? -34.264 19.203 -16.035 1.00 43.75 72 SER A CA 1
ATOM 535 C C . SER A 1 72 ? -33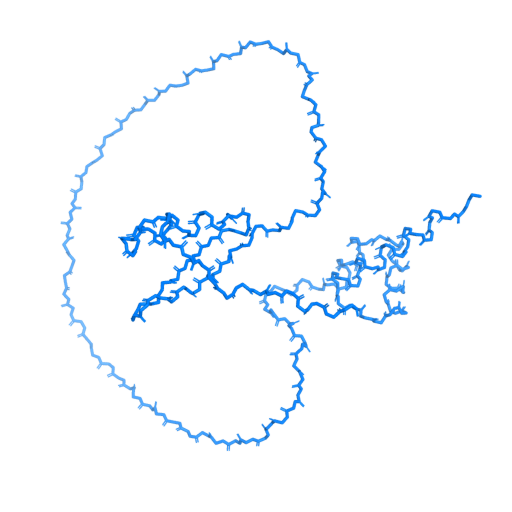.450 20.494 -15.907 1.00 43.75 72 SER A C 1
ATOM 537 O O . SER A 1 72 ? -32.414 20.556 -15.250 1.00 43.75 72 SER A O 1
ATOM 539 N N . GLN A 1 73 ? -33.950 21.503 -16.616 1.00 40.44 73 GLN A N 1
ATOM 540 C CA . GLN A 1 73 ? -33.625 22.927 -16.579 1.00 40.44 73 GLN A CA 1
ATOM 541 C C . GLN A 1 73 ? -34.246 23.601 -15.343 1.00 40.44 73 GLN A C 1
ATOM 543 O O . GLN A 1 73 ? -35.343 23.224 -14.938 1.00 40.44 73 GLN A O 1
ATOM 548 N N . SER A 1 74 ? -33.589 24.644 -14.824 1.00 40.59 74 SER A N 1
ATOM 549 C CA . SER A 1 74 ? -34.146 25.860 -14.174 1.00 40.59 74 SER A CA 1
ATOM 550 C C . SER A 1 74 ? -32.925 26.714 -13.783 1.00 40.59 74 SER A C 1
ATOM 552 O O . SER A 1 74 ? -32.146 26.287 -12.942 1.00 40.59 74 SER A O 1
ATOM 554 N N . GLU A 1 75 ? -32.472 27.744 -14.499 1.00 35.16 75 GLU A N 1
ATOM 555 C CA . GLU A 1 75 ? -33.060 29.020 -14.947 1.00 35.16 75 GLU A CA 1
ATOM 556 C C . GLU A 1 75 ? -33.200 30.112 -13.839 1.00 35.16 75 GLU A C 1
ATOM 558 O O . GLU A 1 75 ? -34.013 29.996 -12.932 1.00 35.16 75 GLU A O 1
ATOM 563 N N . THR A 1 76 ? -32.389 31.180 -13.999 1.00 33.56 76 THR A N 1
ATOM 564 C CA . THR A 1 76 ? -32.625 32.634 -13.762 1.00 33.56 76 THR A CA 1
ATOM 565 C C . THR A 1 76 ? -32.680 33.271 -12.347 1.00 33.56 76 THR A C 1
ATOM 567 O O . THR A 1 76 ? -33.668 33.209 -11.630 1.00 33.56 76 THR A O 1
ATOM 570 N N . THR A 1 77 ? -31.601 34.021 -12.048 1.00 38.81 77 THR A N 1
ATOM 571 C CA . THR A 1 77 ? -31.503 35.475 -11.719 1.00 38.81 77 THR A CA 1
ATOM 572 C C . THR A 1 77 ? -32.351 36.121 -10.600 1.00 38.81 77 THR A C 1
ATOM 574 O O . THR A 1 77 ? -33.551 36.289 -10.778 1.00 38.81 77 THR A O 1
ATOM 577 N N . ALA A 1 78 ? -31.694 36.698 -9.566 1.00 31.70 78 ALA A N 1
ATOM 578 C CA . ALA A 1 78 ? -32.039 38.015 -8.970 1.00 31.70 78 ALA A CA 1
ATOM 579 C C . ALA A 1 78 ? -31.005 38.579 -7.939 1.00 31.70 78 ALA A C 1
ATOM 581 O O . ALA A 1 78 ? -30.802 38.025 -6.868 1.00 31.70 78 ALA A O 1
ATOM 582 N N . HIS A 1 79 ? -30.378 39.710 -8.297 1.00 35.69 79 HIS A N 1
ATOM 583 C CA . HIS A 1 79 ? -30.043 40.949 -7.544 1.00 35.69 79 HIS A CA 1
ATOM 584 C C . HIS A 1 79 ? -29.821 40.994 -5.990 1.00 35.69 79 HIS A C 1
ATOM 586 O O . HIS A 1 79 ? -30.776 40.917 -5.231 1.00 35.69 79 HIS A O 1
ATOM 592 N N . THR A 1 80 ? -28.557 41.274 -5.576 1.00 34.50 80 THR A N 1
ATOM 593 C CA . THR A 1 80 ? -27.974 42.269 -4.592 1.00 34.50 80 THR A CA 1
ATOM 594 C C . THR A 1 80 ? -28.747 42.796 -3.347 1.00 34.50 80 THR A C 1
ATOM 596 O O . THR A 1 80 ? -29.957 42.951 -3.435 1.00 34.50 80 THR A O 1
ATOM 599 N N . PRO A 1 81 ? -28.092 43.454 -2.342 1.00 48.03 81 PRO A N 1
ATOM 600 C CA . PRO A 1 81 ? -26.830 43.200 -1.601 1.00 48.03 81 PRO A CA 1
ATOM 601 C C . PRO A 1 81 ? -26.993 43.390 -0.053 1.00 48.03 81 PRO A C 1
ATOM 603 O O . PRO A 1 81 ? -27.934 44.053 0.373 1.00 48.03 81 PRO A O 1
ATOM 606 N N . SER A 1 82 ? -26.074 42.917 0.814 1.00 32.72 82 SER A N 1
ATOM 607 C CA . SER A 1 82 ? -25.879 43.481 2.181 1.00 32.72 82 SER A CA 1
ATOM 608 C C . SER A 1 82 ? -24.628 42.964 2.925 1.00 32.72 82 SER A C 1
ATOM 610 O O . SER A 1 82 ? -24.492 41.771 3.154 1.00 32.72 82 SER A O 1
ATOM 612 N N . VAL A 1 83 ? -23.794 43.929 3.349 1.00 47.12 83 VAL A N 1
ATOM 613 C CA . VAL A 1 83 ? -22.882 44.005 4.523 1.00 47.12 83 VAL A CA 1
ATOM 614 C C . VAL A 1 83 ? -21.680 43.043 4.694 1.00 47.12 83 VAL A C 1
ATOM 616 O O . VAL A 1 83 ? -21.848 41.851 4.924 1.00 47.12 83 VAL A O 1
ATOM 619 N N . PRO A 1 84 ? -20.450 43.596 4.780 1.00 60.94 84 PRO A N 1
ATOM 620 C CA . PRO A 1 84 ? -19.375 43.054 5.621 1.00 60.94 84 PRO A CA 1
ATOM 621 C C . PRO A 1 84 ? -19.050 43.992 6.810 1.00 60.94 84 PRO A C 1
ATOM 623 O O . PRO A 1 84 ? -18.998 45.210 6.620 1.00 60.94 84 PRO A O 1
ATOM 626 N N . PRO A 1 85 ? -18.784 43.487 8.031 1.00 50.94 85 PRO A N 1
ATOM 627 C CA . PRO A 1 85 ? -18.208 44.305 9.093 1.00 50.94 85 PRO A CA 1
ATOM 628 C C . PRO A 1 85 ? -16.678 44.400 8.965 1.00 50.94 85 PRO A C 1
ATOM 630 O O . PRO A 1 85 ? -15.968 43.396 8.943 1.00 50.94 85 PRO A O 1
ATOM 633 N N . SER A 1 86 ? -16.182 45.637 8.926 1.00 33.91 86 SER A N 1
ATOM 634 C CA . SER A 1 86 ? -14.780 46.011 9.122 1.00 33.91 86 SER A CA 1
ATOM 635 C C . SER A 1 86 ? -14.338 45.775 10.569 1.00 33.91 86 SER A C 1
ATOM 637 O O . SER A 1 86 ? -14.988 46.260 11.493 1.00 33.91 86 SER A O 1
ATOM 639 N N . LEU A 1 87 ? -13.172 45.159 10.768 1.00 38.62 87 LEU A N 1
ATOM 640 C CA . LEU A 1 87 ? -12.349 45.350 11.965 1.00 38.62 87 LEU A CA 1
ATOM 641 C C . LEU A 1 87 ? -10.940 45.727 11.508 1.00 38.62 87 LEU A C 1
ATOM 643 O O . LEU A 1 87 ? -10.276 44.988 10.785 1.00 38.62 87 LEU A O 1
ATOM 647 N N . ALA A 1 88 ? -10.540 46.937 11.883 1.00 37.00 88 ALA A N 1
ATOM 648 C CA . ALA A 1 88 ? -9.296 47.574 11.503 1.00 37.00 88 ALA A CA 1
ATOM 649 C C . ALA A 1 88 ? -8.222 47.410 12.589 1.00 37.00 88 ALA A C 1
ATOM 651 O O . ALA A 1 88 ? -8.523 47.488 13.776 1.00 37.00 88 ALA A O 1
ATOM 652 N N . SER A 1 89 ? -6.979 47.320 12.106 1.00 35.25 89 SER A N 1
ATOM 653 C CA . SER A 1 89 ? -5.733 47.851 12.682 1.00 35.25 89 SER A CA 1
ATOM 654 C C . SER A 1 89 ? -5.202 47.270 14.000 1.00 35.25 89 SER A C 1
ATOM 656 O O . SER A 1 89 ? -5.780 47.464 15.059 1.00 35.25 89 SER A O 1
ATOM 658 N N . ALA A 1 90 ? -3.966 46.762 13.987 1.00 38.78 90 ALA A N 1
ATOM 659 C CA . ALA A 1 90 ? -2.777 47.612 14.144 1.00 38.78 90 ALA A CA 1
ATOM 660 C C . ALA A 1 90 ? -1.482 46.778 14.167 1.00 38.78 90 ALA A C 1
ATOM 662 O O . ALA A 1 90 ? -1.384 45.745 14.823 1.00 38.78 90 ALA A O 1
ATOM 663 N N . SER A 1 91 ? -0.485 47.277 13.445 1.00 40.28 91 SER A N 1
ATOM 664 C CA . SER A 1 91 ? 0.896 46.803 13.383 1.00 40.28 91 SER A CA 1
ATOM 665 C C . SER A 1 91 ? 1.690 47.167 14.642 1.00 40.28 91 SER A C 1
ATOM 667 O O . SER A 1 91 ? 1.494 48.253 15.182 1.00 40.28 91 SER A O 1
ATOM 669 N N . ALA A 1 92 ? 2.686 46.355 15.010 1.00 37.88 92 ALA A N 1
ATOM 670 C CA . ALA A 1 92 ? 3.936 46.844 15.602 1.00 37.88 92 ALA A CA 1
ATOM 671 C C . ALA A 1 92 ? 5.061 45.803 15.462 1.00 37.88 92 ALA A C 1
ATOM 673 O O . ALA A 1 92 ? 4.936 44.652 15.869 1.00 37.88 92 ALA A O 1
ATOM 674 N N . SER A 1 93 ? 6.151 46.252 14.851 1.00 39.09 93 SER A N 1
ATOM 675 C CA . SER A 1 93 ? 7.414 45.568 14.579 1.00 39.09 93 SER A CA 1
ATOM 676 C C . SER A 1 93 ? 8.247 45.321 15.845 1.00 39.09 93 SER A C 1
ATOM 678 O O . SER A 1 93 ? 8.115 46.077 16.807 1.00 39.09 93 SER A O 1
ATOM 680 N N . SER A 1 94 ? 9.219 44.397 15.797 1.00 34.69 94 SER A N 1
ATOM 681 C CA . SER A 1 94 ? 10.670 44.719 15.850 1.00 34.69 94 SER A CA 1
ATOM 682 C C . SER A 1 94 ? 11.562 43.512 16.204 1.00 34.69 94 SER A C 1
ATOM 684 O O . SER A 1 94 ? 11.488 42.968 17.296 1.00 34.69 94 SER A O 1
ATOM 686 N N . SER A 1 95 ? 12.468 43.212 15.268 1.00 36.28 95 SER A N 1
ATOM 687 C CA . SER A 1 95 ? 13.923 43.040 15.437 1.00 36.28 95 SER A CA 1
ATOM 688 C C . SER A 1 95 ? 14.547 41.880 16.235 1.00 36.28 95 SER A C 1
ATOM 690 O O . SER A 1 95 ? 14.526 41.846 17.456 1.00 36.28 95 SER A O 1
ATOM 692 N N . SER A 1 96 ? 15.353 41.125 15.470 1.00 38.56 96 SER A N 1
ATOM 693 C CA . SER A 1 96 ? 16.741 40.707 15.749 1.00 38.56 96 SER A CA 1
ATOM 694 C C . SER A 1 96 ? 16.986 39.661 16.838 1.00 38.56 96 SER A C 1
ATOM 696 O O . SER A 1 96 ? 16.819 39.928 18.023 1.00 38.56 96 SER A O 1
ATOM 698 N N . SER A 1 97 ? 17.618 38.543 16.463 1.00 36.16 97 SER A N 1
ATOM 699 C CA . SER A 1 97 ? 19.075 38.358 16.636 1.00 36.16 97 SER A CA 1
ATOM 700 C C . SER A 1 97 ? 19.482 36.915 16.322 1.00 36.16 97 SER A C 1
ATOM 702 O O . SER A 1 97 ? 18.969 35.973 16.920 1.00 36.16 97 SER A O 1
ATOM 704 N N . SER A 1 98 ? 20.457 36.746 15.428 1.00 46.81 98 SER A N 1
ATOM 705 C CA . SER A 1 98 ? 21.332 35.567 15.425 1.00 46.81 98 SER A CA 1
ATOM 706 C C . SER A 1 98 ? 22.133 35.528 16.733 1.00 46.81 98 SER A C 1
ATOM 708 O O . SER A 1 98 ? 22.466 36.585 17.275 1.00 46.81 98 SER A O 1
ATOM 710 N N . PRO A 1 99 ? 22.504 34.337 17.222 1.00 50.75 99 PRO A N 1
ATOM 711 C CA . PRO A 1 99 ? 23.914 33.975 17.089 1.00 50.75 99 PRO A CA 1
ATOM 712 C C . PRO A 1 99 ? 24.152 32.496 16.753 1.00 50.75 99 PRO A C 1
ATOM 714 O O . PRO A 1 99 ? 23.531 31.587 17.299 1.00 50.75 99 PRO A O 1
ATOM 717 N N . SER A 1 100 ? 25.141 32.276 15.890 1.00 45.75 100 SER A N 1
ATOM 718 C CA . SER A 1 100 ? 25.886 31.022 15.778 1.00 45.75 100 SER A CA 1
ATOM 719 C C . SER A 1 100 ? 26.702 30.768 17.051 1.00 45.75 100 SER A C 1
ATOM 721 O O . SER A 1 100 ? 27.201 31.717 17.661 1.00 45.75 100 SER A O 1
ATOM 723 N N . PRO A 1 101 ? 26.963 29.498 17.385 1.00 48.62 101 PRO A N 1
ATOM 724 C CA . PRO A 1 101 ? 28.330 29.126 17.738 1.00 48.62 101 PRO A CA 1
ATOM 725 C C . PRO A 1 101 ? 28.835 27.950 16.894 1.00 48.62 101 PRO A C 1
ATOM 727 O O . PRO A 1 101 ? 28.305 26.842 16.934 1.00 48.62 101 PRO A O 1
ATOM 730 N N . SER A 1 102 ? 29.915 28.198 16.155 1.00 40.25 102 SER A N 1
ATOM 731 C CA . SER A 1 102 ? 30.804 27.155 15.645 1.00 40.25 102 SER A CA 1
ATOM 732 C C . SER A 1 102 ? 31.599 26.556 16.805 1.00 40.25 102 SER A C 1
ATOM 734 O O . SER A 1 102 ? 32.218 27.318 17.545 1.00 40.25 102 SER A O 1
ATOM 736 N N . SER A 1 103 ? 31.684 25.226 16.910 1.00 40.34 103 SER A N 1
ATOM 737 C CA . SER A 1 103 ? 32.931 24.569 17.335 1.00 40.34 103 SER A CA 1
ATOM 738 C C . SER A 1 103 ? 32.955 23.064 17.030 1.00 40.34 103 SER A C 1
ATOM 740 O O . SER A 1 103 ? 32.165 22.299 17.572 1.00 40.34 103 SER A O 1
ATOM 742 N N . SER A 1 104 ? 33.947 22.697 16.214 1.00 45.59 104 SER A N 1
ATOM 743 C CA . SER A 1 104 ? 34.696 21.430 16.161 1.00 45.59 104 SER A CA 1
ATOM 744 C C . SER A 1 104 ? 34.042 20.128 15.668 1.00 45.59 104 SER A C 1
ATOM 746 O O . SER A 1 104 ? 33.302 19.449 16.370 1.00 45.59 104 SER A O 1
ATOM 748 N N . SER A 1 105 ? 34.478 19.738 14.463 1.00 49.25 105 SER A N 1
ATOM 749 C CA . SER A 1 105 ? 34.373 18.427 13.802 1.00 49.25 105 SER A CA 1
ATOM 750 C C . SER A 1 105 ? 34.977 17.264 14.624 1.00 49.25 105 SER A C 1
ATOM 752 O O . SER A 1 105 ? 35.819 17.494 15.493 1.00 49.25 105 SER A O 1
ATOM 754 N N . PRO A 1 106 ? 34.644 16.000 14.292 1.00 47.44 106 PRO A N 1
ATOM 755 C CA . PRO A 1 106 ? 35.341 15.353 13.181 1.00 47.44 106 PRO A CA 1
ATOM 756 C C . PRO A 1 106 ? 34.387 14.811 12.110 1.00 47.44 106 PRO A C 1
ATOM 758 O O . PRO A 1 106 ? 33.276 14.364 12.375 1.00 47.44 106 PRO A O 1
ATOM 761 N N . ALA A 1 107 ? 34.866 14.874 10.872 1.00 48.88 107 ALA A N 1
ATOM 762 C CA . ALA A 1 107 ? 34.215 14.391 9.669 1.00 48.88 107 ALA A CA 1
ATOM 763 C C . ALA A 1 107 ? 34.096 12.860 9.677 1.00 48.88 107 ALA A C 1
ATOM 765 O O . ALA A 1 107 ? 34.926 12.187 9.092 1.00 48.88 107 ALA A O 1
ATOM 766 N N . PHE A 1 108 ? 33.080 12.321 10.344 1.00 45.09 108 PHE A N 1
ATOM 767 C CA . PHE A 1 108 ? 32.595 10.953 10.155 1.00 45.09 108 PHE A CA 1
ATOM 768 C C . PHE A 1 108 ? 31.109 10.925 10.508 1.00 45.09 108 PHE A C 1
ATOM 770 O O . PHE A 1 108 ? 30.696 10.350 11.512 1.00 45.09 108 PHE A O 1
ATOM 777 N N . CYS A 1 109 ? 30.282 11.553 9.672 1.00 45.12 109 CYS A N 1
ATOM 778 C CA . CYS A 1 109 ? 28.930 11.035 9.534 1.00 45.12 109 CYS A CA 1
ATOM 779 C C . CYS A 1 109 ? 29.123 9.675 8.856 1.00 45.12 109 CYS A C 1
ATOM 781 O O . CYS A 1 109 ? 29.603 9.673 7.716 1.00 45.12 109 CYS A O 1
ATOM 783 N N . PRO A 1 110 ? 28.838 8.523 9.495 1.00 43.03 110 PRO A N 1
ATOM 784 C CA . PRO A 1 110 ? 28.606 7.342 8.689 1.00 43.03 110 PRO A CA 1
ATOM 785 C C . PRO A 1 110 ? 27.546 7.777 7.682 1.00 43.03 110 PRO A C 1
ATOM 787 O O . PRO A 1 110 ? 26.502 8.302 8.075 1.00 43.03 110 PRO A O 1
ATOM 790 N N . VAL A 1 111 ? 27.857 7.659 6.389 1.00 50.69 111 VAL A N 1
ATOM 791 C CA . VAL A 1 111 ? 26.809 7.569 5.383 1.00 50.69 111 VAL A CA 1
ATOM 792 C C . VAL A 1 111 ? 25.963 6.427 5.914 1.00 50.69 111 VAL A C 1
ATOM 794 O O . VAL A 1 111 ? 26.375 5.267 5.926 1.00 50.69 111 VAL A O 1
ATOM 797 N N . GLN A 1 112 ? 24.849 6.787 6.547 1.00 59.06 112 GLN A N 1
ATOM 798 C CA . GLN A 1 112 ? 23.816 5.828 6.831 1.00 59.06 112 GLN A CA 1
ATOM 799 C C . GLN A 1 112 ? 23.540 5.276 5.443 1.00 59.06 112 GLN A C 1
ATOM 801 O O . GLN A 1 112 ? 23.293 6.090 4.540 1.00 59.06 112 GLN A O 1
ATOM 806 N N . PRO A 1 113 ? 23.726 3.966 5.197 1.00 42.09 113 PRO A N 1
ATOM 807 C CA . PRO A 1 113 ? 23.300 3.436 3.930 1.00 42.09 113 PRO A CA 1
ATOM 808 C C . PRO A 1 113 ? 21.844 3.867 3.862 1.00 42.09 113 PRO A C 1
ATOM 810 O O . PRO A 1 113 ? 21.032 3.470 4.701 1.00 42.09 113 PRO A O 1
ATOM 813 N N . SER A 1 114 ? 21.540 4.765 2.924 1.00 47.91 114 SER A N 1
ATOM 814 C CA . SER A 1 114 ? 20.207 4.859 2.373 1.00 47.91 114 SER A CA 1
ATOM 815 C C . SER A 1 114 ? 20.037 3.499 1.730 1.00 47.91 114 SER A C 1
ATOM 817 O O . SER A 1 114 ? 20.324 3.300 0.555 1.00 47.91 114 SER A O 1
ATOM 819 N N . GLY A 1 115 ? 19.743 2.508 2.573 1.00 47.88 115 GLY A N 1
ATOM 820 C CA . GLY A 1 115 ? 19.175 1.259 2.172 1.00 47.88 115 GLY A CA 1
ATOM 821 C C . GLY A 1 115 ? 17.861 1.704 1.597 1.00 47.88 115 GLY A C 1
ATOM 822 O O . GLY A 1 115 ? 16.879 1.835 2.316 1.00 47.88 115 GLY A O 1
ATOM 823 N N . HIS A 1 116 ? 17.898 2.011 0.309 1.00 48.31 116 HIS A N 1
ATOM 824 C CA . HIS A 1 116 ? 16.754 2.101 -0.557 1.00 48.31 116 HIS A CA 1
ATOM 825 C C . HIS A 1 116 ? 16.199 0.672 -0.670 1.00 48.31 116 HIS A C 1
ATOM 827 O O . HIS A 1 116 ? 16.204 0.040 -1.720 1.00 48.31 116 HIS A O 1
ATOM 833 N N . ILE A 1 117 ? 15.775 0.124 0.472 1.00 50.81 117 ILE A N 1
ATOM 834 C CA . ILE A 1 117 ? 14.616 -0.742 0.529 1.00 50.81 117 ILE A CA 1
ATOM 835 C C . ILE A 1 117 ? 13.553 0.162 -0.064 1.00 50.81 117 ILE A C 1
ATOM 837 O O . ILE A 1 117 ? 13.364 1.246 0.476 1.00 50.81 117 ILE A O 1
ATOM 841 N N . ILE A 1 118 ? 12.982 -0.212 -1.206 1.00 54.09 118 ILE A N 1
ATOM 842 C CA . ILE A 1 118 ? 11.805 0.430 -1.799 1.00 54.09 118 ILE A CA 1
ATOM 843 C C . ILE A 1 118 ? 10.906 0.903 -0.652 1.00 54.09 118 ILE A C 1
ATOM 845 O O . ILE A 1 118 ? 10.273 0.088 0.024 1.00 54.09 118 ILE A O 1
ATOM 849 N N . GLU A 1 119 ? 10.983 2.197 -0.327 1.00 56.81 119 GLU A N 1
ATOM 850 C CA . GLU A 1 119 ? 10.301 2.761 0.827 1.00 56.81 119 GLU A CA 1
ATOM 851 C C . GLU A 1 119 ? 8.850 2.777 0.386 1.00 56.81 119 GLU A C 1
ATOM 853 O O . GLU A 1 119 ? 8.450 3.593 -0.447 1.00 56.81 119 GLU A O 1
ATOM 858 N N . ARG A 1 120 ? 8.092 1.756 0.803 1.00 60.78 120 ARG A N 1
ATOM 859 C CA . ARG A 1 120 ? 6.665 1.678 0.523 1.00 60.78 120 ARG A CA 1
ATOM 860 C C . ARG A 1 120 ? 6.101 3.004 1.008 1.00 60.78 120 ARG A C 1
ATOM 862 O O . ARG A 1 120 ? 6.115 3.241 2.210 1.00 60.78 120 ARG A O 1
ATOM 869 N N . GLN A 1 121 ? 5.686 3.861 0.074 1.00 68.88 121 GLN A N 1
ATOM 870 C CA . GLN A 1 121 ? 5.162 5.179 0.408 1.00 68.88 121 GLN A CA 1
ATOM 871 C C . GLN A 1 121 ? 4.127 5.006 1.520 1.00 68.88 121 GLN A C 1
ATOM 873 O O . GLN A 1 121 ? 3.180 4.227 1.344 1.00 68.88 121 GLN A O 1
ATOM 878 N N . SER A 1 122 ? 4.349 5.678 2.653 1.00 81.06 122 SER A N 1
ATOM 879 C CA . SER A 1 122 ? 3.430 5.687 3.787 1.00 81.06 122 SER A CA 1
ATOM 880 C C . SER A 1 122 ? 2.016 5.917 3.277 1.00 81.06 122 SER A C 1
ATOM 882 O O . SER A 1 122 ? 1.725 6.950 2.668 1.00 81.06 122 SER A O 1
ATOM 884 N N . ARG A 1 123 ? 1.132 4.938 3.473 1.00 89.00 123 ARG A N 1
ATOM 885 C CA . ARG A 1 123 ? -0.239 5.010 2.955 1.00 89.00 123 ARG A CA 1
ATOM 886 C C . ARG A 1 123 ? -1.225 5.156 4.094 1.00 89.00 123 ARG A C 1
ATOM 888 O O . ARG A 1 123 ? -1.155 4.446 5.091 1.00 89.00 123 ARG A O 1
ATOM 895 N N . MET A 1 124 ? -2.193 6.045 3.910 1.00 95.62 124 MET A N 1
ATOM 896 C CA . MET A 1 124 ? -3.294 6.194 4.853 1.00 95.62 124 MET A CA 1
ATOM 897 C C . MET A 1 124 ? -4.269 5.022 4.692 1.00 95.62 124 MET A C 1
ATOM 899 O O . MET A 1 124 ? -4.816 4.784 3.615 1.00 95.62 124 MET A O 1
ATOM 903 N N . LEU A 1 125 ? -4.487 4.277 5.769 1.00 94.69 125 LEU A N 1
ATOM 904 C CA . LEU A 1 125 ? -5.487 3.227 5.893 1.00 94.69 125 LEU A CA 1
ATOM 905 C C . LEU A 1 125 ? -6.746 3.812 6.534 1.00 94.69 125 LEU A C 1
ATOM 907 O O . LEU A 1 125 ? -6.661 4.411 7.603 1.00 94.69 125 LEU A O 1
ATOM 911 N N . SER A 1 126 ? -7.907 3.606 5.909 1.00 95.56 126 SER A N 1
ATOM 912 C CA . SER A 1 126 ? -9.211 3.915 6.509 1.00 95.56 126 SER A CA 1
ATOM 913 C C . SER A 1 126 ? -9.863 2.631 7.021 1.00 95.56 126 SER A C 1
ATOM 915 O O . SER A 1 126 ? -10.064 1.668 6.274 1.00 95.56 126 SER A O 1
ATOM 917 N N . PHE A 1 127 ? -10.179 2.612 8.313 1.00 96.75 127 PHE A N 1
ATOM 918 C CA . PHE A 1 127 ? -10.899 1.541 8.984 1.00 96.75 127 PHE A CA 1
ATOM 919 C C . PHE A 1 127 ? -12.272 2.043 9.400 1.00 96.75 127 PHE A C 1
ATOM 921 O O . PHE A 1 127 ? -12.392 2.950 10.221 1.00 96.75 127 PHE A O 1
ATOM 928 N N . ARG A 1 128 ? -13.326 1.392 8.914 1.00 96.62 128 ARG A N 1
ATOM 929 C CA . ARG A 1 128 ? -14.675 1.606 9.431 1.00 96.62 128 ARG A CA 1
ATOM 930 C C . ARG A 1 128 ? -14.947 0.615 10.557 1.00 96.62 128 ARG A C 1
ATOM 932 O O . ARG A 1 128 ? -15.116 -0.578 10.317 1.00 96.62 128 ARG A O 1
ATOM 939 N N . VAL A 1 129 ? -14.978 1.114 11.787 1.00 97.00 129 VAL A N 1
ATOM 940 C CA . VAL A 1 129 ? -15.194 0.324 13.001 1.00 97.00 129 VAL A CA 1
ATOM 941 C C . VAL A 1 129 ? -16.640 0.472 13.453 1.00 97.00 129 VAL A C 1
ATOM 943 O O . VAL A 1 129 ? -17.109 1.572 13.737 1.00 97.00 129 VAL A O 1
ATOM 946 N N . GLU A 1 130 ? -17.352 -0.646 13.548 1.00 96.06 130 GLU A N 1
ATOM 947 C CA . GLU A 1 130 ? -18.747 -0.668 13.983 1.00 96.06 130 GLU A CA 1
ATOM 948 C C . GLU A 1 130 ? -18.863 -1.141 15.432 1.00 96.06 130 GLU A C 1
ATOM 950 O O . GLU A 1 130 ? -18.373 -2.206 15.811 1.00 96.06 130 GLU A O 1
ATOM 955 N N . TYR A 1 131 ? -19.544 -0.344 16.255 1.00 95.31 131 TYR A N 1
ATOM 956 C CA . TYR A 1 131 ? -19.840 -0.677 17.641 1.00 95.31 131 TYR A CA 1
ATOM 957 C C . TYR A 1 131 ? -21.272 -0.272 17.995 1.00 95.31 131 TYR A C 1
ATOM 959 O O . TYR A 1 131 ? -21.625 0.909 18.046 1.00 95.31 131 TYR A O 1
ATOM 967 N N . ARG A 1 132 ? -22.111 -1.273 18.290 1.00 90.75 132 ARG A N 1
ATOM 968 C CA . ARG A 1 132 ? -23.546 -1.111 18.584 1.00 90.75 132 ARG A CA 1
ATOM 969 C C . ARG A 1 132 ? -24.292 -0.439 17.420 1.00 90.75 132 ARG A C 1
ATOM 971 O O . ARG A 1 132 ? -24.527 -1.087 16.411 1.00 90.75 132 ARG A O 1
ATOM 978 N N . GLN A 1 133 ? -24.676 0.829 17.569 1.00 93.44 133 GLN A N 1
ATOM 979 C CA . GLN A 1 133 ? -25.369 1.642 16.558 1.00 93.44 133 GLN A CA 1
ATOM 980 C C . GLN A 1 133 ? -24.475 2.775 16.018 1.00 93.44 133 GLN A C 1
ATOM 982 O O . GLN A 1 133 ? -24.978 3.717 15.414 1.00 93.44 133 GLN A O 1
ATOM 987 N N . ARG A 1 134 ? -23.159 2.723 16.267 1.00 92.94 134 ARG A N 1
ATOM 988 C CA . ARG A 1 134 ? -22.194 3.724 15.798 1.00 92.94 134 ARG A CA 1
ATOM 989 C C . ARG A 1 134 ? -21.201 3.102 14.824 1.00 92.94 134 ARG A C 1
ATOM 991 O O . ARG A 1 134 ? -20.730 1.989 15.050 1.00 92.94 134 ARG A O 1
ATOM 998 N N . SER A 1 135 ? -20.855 3.859 13.791 1.00 96.00 135 SER A N 1
ATOM 999 C CA . SER A 1 135 ? -19.761 3.573 12.864 1.00 96.00 135 SER A CA 1
ATOM 1000 C C . SER A 1 135 ? -18.740 4.702 12.955 1.00 96.00 135 SER A C 1
ATOM 1002 O O . SER A 1 135 ? -19.088 5.853 12.699 1.00 96.00 135 SER A O 1
ATOM 1004 N N . ILE A 1 136 ? -17.513 4.372 13.340 1.00 97.00 136 ILE A N 1
ATOM 1005 C CA . ILE A 1 136 ? -16.408 5.314 13.507 1.00 97.00 136 ILE A CA 1
ATOM 1006 C C . ILE A 1 136 ? -15.405 5.035 12.400 1.00 97.00 136 ILE A C 1
ATOM 1008 O O . ILE A 1 136 ? -15.020 3.884 12.191 1.00 97.00 136 ILE A O 1
ATOM 1012 N N . GLU A 1 137 ? -14.997 6.076 11.689 1.00 96.88 137 GLU A N 1
ATOM 1013 C CA . GLU A 1 137 ? -13.939 5.981 10.693 1.00 96.88 137 GLU A CA 1
ATOM 1014 C C . GLU A 1 137 ? -12.604 6.358 11.338 1.00 96.88 137 GLU A C 1
ATOM 1016 O O . GLU A 1 137 ? -12.451 7.447 11.886 1.00 96.88 137 GLU A O 1
ATOM 1021 N N . VAL A 1 138 ? -11.651 5.430 11.313 1.00 96.94 138 VAL A N 1
ATOM 1022 C CA . VAL A 1 138 ? -10.307 5.606 11.860 1.00 96.94 138 VAL A CA 1
ATOM 1023 C C . VAL A 1 138 ? -9.334 5.634 10.695 1.00 96.94 138 VAL A C 1
ATOM 1025 O O . VAL A 1 138 ? -9.197 4.642 9.981 1.00 96.94 138 VAL A O 1
ATOM 1028 N N . VAL A 1 139 ? -8.663 6.767 10.510 1.00 96.69 139 VAL A N 1
ATOM 1029 C CA . VAL A 1 139 ? -7.723 6.990 9.410 1.00 96.69 139 VAL A CA 1
ATOM 1030 C C . VAL A 1 139 ? -6.321 7.146 9.989 1.00 96.69 139 VAL A C 1
ATOM 1032 O O . VAL A 1 139 ? -6.074 8.046 10.788 1.00 96.69 139 VAL A O 1
ATOM 1035 N N . LEU A 1 140 ? -5.423 6.231 9.632 1.00 95.50 140 LEU A N 1
ATOM 1036 C CA . LEU A 1 140 ? -4.087 6.095 10.217 1.00 95.50 140 LEU A CA 1
ATOM 1037 C C . LEU A 1 140 ? -3.061 5.734 9.148 1.00 95.50 140 LEU A C 1
ATOM 1039 O O . LEU A 1 140 ? -3.410 5.149 8.129 1.00 95.50 140 LEU A O 1
ATOM 1043 N N . GLU A 1 141 ? -1.791 6.026 9.395 1.00 95.38 141 GLU A N 1
ATOM 1044 C CA . GLU A 1 141 ? -0.691 5.560 8.545 1.00 95.38 141 GLU A CA 1
ATOM 1045 C C . GLU A 1 141 ? -0.540 4.031 8.622 1.00 95.38 141 GLU A C 1
ATOM 1047 O O . GLU A 1 141 ? -0.834 3.435 9.661 1.00 95.38 141 GLU A O 1
ATOM 1052 N N . ASP A 1 142 ? -0.065 3.374 7.561 1.00 93.38 142 ASP A N 1
ATOM 1053 C CA . ASP A 1 142 ? 0.035 1.911 7.525 1.00 93.38 142 ASP A CA 1
ATOM 1054 C C . ASP A 1 142 ? 1.098 1.314 8.451 1.00 93.38 142 ASP A C 1
ATOM 1056 O O . ASP A 1 142 ? 0.988 0.143 8.814 1.00 93.38 142 ASP A O 1
ATOM 1060 N N . ALA A 1 143 ? 2.058 2.122 8.901 1.00 92.81 143 ALA A N 1
ATOM 1061 C CA . ALA A 1 143 ? 2.995 1.759 9.962 1.00 92.81 143 ALA A CA 1
ATOM 1062 C C . ALA A 1 143 ? 2.363 1.768 11.373 1.00 92.81 143 ALA A C 1
ATOM 1064 O O . ALA A 1 143 ? 2.995 1.324 12.334 1.00 92.81 143 ALA A O 1
ATOM 1065 N N . SER A 1 144 ? 1.126 2.263 11.519 1.00 95.06 144 SER A N 1
ATOM 1066 C CA . SER A 1 144 ? 0.434 2.340 12.811 1.00 95.06 144 SER A CA 1
ATOM 1067 C C . SER A 1 144 ? 0.035 0.961 13.331 1.00 95.06 144 SER A C 1
ATOM 1069 O O . SER A 1 144 ? -0.241 0.023 12.580 1.00 95.06 144 SER A O 1
ATOM 1071 N N . THR A 1 145 ? -0.066 0.839 14.651 1.00 96.44 145 THR A N 1
ATOM 1072 C CA . THR A 1 145 ? -0.420 -0.417 15.307 1.00 96.44 145 THR A CA 1
ATOM 1073 C C . THR A 1 145 ? -1.914 -0.518 15.603 1.00 96.44 145 THR A C 1
ATOM 1075 O O . THR A 1 145 ? -2.660 0.459 15.669 1.00 96.44 145 THR A O 1
ATOM 1078 N N . VAL A 1 146 ? -2.366 -1.739 15.899 1.00 96.06 146 VAL A N 1
ATOM 1079 C CA . VAL A 1 146 ? -3.716 -1.975 16.436 1.00 96.06 146 VAL A CA 1
ATOM 1080 C C . VAL A 1 146 ? -3.931 -1.243 17.770 1.00 96.06 146 VAL A C 1
ATOM 1082 O O . VAL A 1 146 ? -5.066 -0.916 18.115 1.00 96.06 146 VAL A O 1
ATOM 1085 N N . GLY A 1 147 ? -2.856 -0.975 18.520 1.00 97.25 147 GLY A N 1
ATOM 1086 C CA . GLY A 1 147 ? -2.905 -0.152 19.726 1.00 97.25 147 GLY A CA 1
ATOM 1087 C C . GLY A 1 147 ? -3.381 1.265 19.421 1.00 97.25 147 GLY A C 1
ATOM 1088 O O . GLY A 1 147 ? -4.303 1.737 20.079 1.00 97.25 147 GLY A O 1
ATOM 1089 N N . ASP A 1 148 ? -2.846 1.883 18.367 1.00 97.31 148 ASP A N 1
ATOM 1090 C CA . ASP A 1 148 ? -3.217 3.235 17.933 1.00 97.31 148 ASP A CA 1
ATOM 1091 C C . ASP A 1 148 ? -4.694 3.314 17.531 1.00 97.31 148 ASP A C 1
ATOM 1093 O O . ASP A 1 148 ? -5.413 4.213 17.971 1.00 97.31 148 ASP A O 1
ATOM 1097 N N . ILE A 1 149 ? -5.192 2.302 16.804 1.00 97.25 149 ILE A N 1
ATOM 1098 C CA . ILE A 1 149 ? -6.623 2.178 16.473 1.00 97.25 149 ILE A CA 1
ATOM 1099 C C . ILE A 1 149 ? -7.470 2.171 17.753 1.00 97.25 149 ILE A C 1
ATOM 1101 O O . ILE A 1 149 ? -8.476 2.874 17.843 1.00 97.25 149 ILE A O 1
ATOM 1105 N N . LYS A 1 150 ? -7.077 1.386 18.765 1.00 97.56 150 LYS A N 1
ATOM 1106 C CA . LYS A 1 150 ? -7.823 1.306 20.029 1.00 97.56 150 LYS A CA 1
ATOM 1107 C C . LYS A 1 150 ? -7.765 2.608 20.828 1.00 97.56 150 LYS A C 1
ATOM 1109 O O . LYS A 1 150 ? -8.777 2.971 21.416 1.00 97.56 150 LYS A O 1
ATOM 1114 N N . THR A 1 151 ? -6.633 3.309 20.839 1.00 97.62 151 THR A N 1
ATOM 1115 C CA . THR A 1 151 ? -6.487 4.609 21.517 1.00 97.62 151 THR A CA 1
ATOM 1116 C C . THR A 1 151 ? -7.415 5.662 20.908 1.00 97.62 151 THR A C 1
ATOM 1118 O O . THR A 1 151 ? -8.095 6.388 21.633 1.00 97.62 151 THR A O 1
ATOM 1121 N N . ILE A 1 152 ? -7.520 5.706 19.576 1.00 96.62 152 ILE A N 1
ATOM 1122 C CA . ILE A 1 152 ? -8.466 6.601 18.890 1.00 96.62 152 ILE A CA 1
ATOM 1123 C C . ILE A 1 152 ? -9.904 6.249 19.277 1.00 96.62 152 ILE A C 1
ATOM 1125 O O . ILE A 1 152 ? -10.683 7.116 19.674 1.00 96.62 152 ILE A O 1
ATOM 1129 N N . LEU A 1 153 ? -10.247 4.960 19.239 1.00 96.88 153 LEU A N 1
ATOM 1130 C CA . LEU A 1 153 ? -11.579 4.501 19.621 1.00 96.88 153 LEU A CA 1
ATOM 1131 C C . LEU A 1 153 ? -11.898 4.756 21.099 1.00 96.88 153 LEU A C 1
ATOM 1133 O O . LEU A 1 153 ? -13.067 4.933 21.426 1.00 96.88 153 LEU A O 1
ATOM 1137 N N . GLU A 1 154 ? -10.915 4.759 22.003 1.00 96.75 154 GLU A N 1
ATOM 1138 C CA . GLU A 1 154 ? -11.134 5.043 23.430 1.00 96.75 154 GLU A CA 1
ATOM 1139 C C . GLU A 1 154 ? -11.694 6.449 23.628 1.00 96.75 154 GLU A C 1
ATOM 1141 O O . GLU A 1 154 ? -12.657 6.623 24.378 1.00 96.75 154 GLU A O 1
ATOM 1146 N N . THR A 1 155 ? -11.163 7.419 22.885 1.00 95.38 155 THR A N 1
ATOM 1147 C CA . THR A 1 155 ? -11.637 8.808 22.900 1.00 95.38 155 THR A CA 1
ATOM 1148 C C . THR A 1 155 ? -13.064 8.918 22.350 1.00 95.38 155 THR A C 1
ATOM 1150 O O . THR A 1 155 ? -13.924 9.532 22.981 1.00 95.38 155 THR A O 1
ATOM 1153 N N . GLU A 1 156 ? -13.346 8.257 21.223 1.00 94.62 156 GLU A N 1
ATOM 1154 C CA . GLU A 1 156 ? -14.636 8.353 20.517 1.00 94.62 156 GLU A CA 1
ATOM 1155 C C . GLU A 1 156 ? -15.771 7.547 21.181 1.00 94.62 156 GLU A C 1
ATOM 1157 O O . GLU A 1 156 ? -16.939 7.952 21.204 1.00 94.62 156 GLU A O 1
ATOM 1162 N N . LEU A 1 157 ? -15.452 6.369 21.721 1.00 93.81 157 LEU A N 1
ATOM 1163 C CA . LEU A 1 157 ? -16.427 5.448 22.310 1.00 93.81 157 LEU A CA 1
ATOM 1164 C C . LEU A 1 157 ? -16.530 5.567 23.832 1.00 93.81 157 LEU A C 1
ATOM 1166 O O . LEU A 1 157 ? -17.489 5.038 24.396 1.00 93.81 157 LEU A O 1
ATOM 1170 N N . GLN A 1 158 ? -15.567 6.221 24.491 1.00 95.19 158 GLN A N 1
ATOM 1171 C CA . GLN A 1 158 ? -15.395 6.207 25.951 1.00 95.19 158 GLN A CA 1
ATOM 1172 C C . GLN A 1 158 ? -15.330 4.784 26.535 1.00 95.19 158 GLN A C 1
ATOM 1174 O O . GLN A 1 158 ? -15.818 4.507 27.632 1.00 95.19 158 GLN A O 1
ATOM 1179 N N . VAL A 1 159 ? -14.739 3.849 25.786 1.00 94.62 159 VAL A N 1
ATOM 1180 C CA . VAL A 1 159 ? -14.518 2.463 26.219 1.00 94.62 159 VAL A CA 1
ATOM 1181 C C . VAL A 1 159 ? -13.017 2.267 26.431 1.00 94.62 159 VAL A C 1
ATOM 1183 O O . VAL A 1 159 ? -12.264 2.521 25.502 1.00 94.62 159 VAL A O 1
ATOM 1186 N N . PRO A 1 160 ? -12.553 1.779 27.594 1.00 96.81 160 PRO A N 1
ATOM 1187 C CA . PRO A 1 160 ? -11.124 1.593 27.824 1.00 96.81 160 PRO A CA 1
ATOM 1188 C C . PRO A 1 160 ? -10.481 0.607 26.841 1.00 96.81 160 PRO A C 1
ATOM 1190 O O . PRO A 1 160 ? -11.062 -0.457 26.588 1.00 96.81 160 PRO A O 1
ATOM 1193 N N . VAL A 1 161 ? -9.253 0.877 26.381 1.00 96.50 161 VAL A N 1
ATOM 1194 C CA . VAL A 1 161 ? -8.495 0.006 25.448 1.00 96.50 161 VAL A CA 1
ATOM 1195 C C . VAL A 1 161 ? -8.466 -1.460 25.907 1.00 96.50 161 VAL A C 1
ATOM 1197 O O . VAL A 1 161 ? -8.671 -2.377 25.105 1.00 96.50 161 VAL A O 1
ATOM 1200 N N . SER A 1 162 ? -8.300 -1.704 27.212 1.00 96.44 162 SER A N 1
ATOM 1201 C CA . SER A 1 162 ? -8.264 -3.048 27.815 1.00 96.44 162 SER A CA 1
ATOM 1202 C C . SER A 1 162 ? -9.574 -3.834 27.681 1.00 96.44 162 SER A C 1
ATOM 1204 O O . SER A 1 162 ? -9.581 -5.055 27.826 1.00 96.44 162 SER A O 1
ATOM 1206 N N . LYS A 1 163 ? -10.699 -3.155 27.423 1.00 95.94 163 LYS A N 1
ATOM 1207 C CA . LYS A 1 163 ? -12.012 -3.772 27.175 1.00 95.94 163 LYS A CA 1
ATOM 1208 C C . LYS A 1 163 ? -12.320 -3.918 25.682 1.00 95.94 163 LYS A C 1
ATOM 1210 O O . LYS A 1 163 ? -13.291 -4.587 25.335 1.00 95.94 163 LYS A O 1
ATOM 1215 N N . MET A 1 164 ? -11.507 -3.336 24.799 1.00 96.38 164 MET A N 1
ATOM 1216 C CA . MET A 1 164 ? -11.725 -3.384 23.356 1.00 96.38 164 MET A CA 1
ATOM 1217 C C . MET A 1 164 ? -11.182 -4.661 22.718 1.00 96.38 164 MET A C 1
ATOM 1219 O O . MET A 1 164 ? -9.992 -4.985 22.816 1.00 96.38 164 MET A O 1
ATOM 1223 N N . GLN A 1 165 ? -12.047 -5.331 21.957 1.00 95.56 165 GLN A N 1
ATOM 1224 C CA . GLN A 1 165 ? -11.696 -6.481 21.129 1.00 95.56 165 GLN A CA 1
ATOM 1225 C C . GLN A 1 165 ? -12.063 -6.210 19.671 1.00 95.56 165 GLN A C 1
ATOM 1227 O O . GLN A 1 165 ? -13.226 -6.312 19.288 1.00 95.56 165 GLN A O 1
ATOM 1232 N N . LEU A 1 166 ? -11.054 -5.877 18.866 1.00 95.06 166 LEU A N 1
ATOM 1233 C CA . LEU A 1 166 ? -11.204 -5.690 17.426 1.00 95.06 166 LEU A CA 1
ATOM 1234 C C . LEU A 1 166 ? -11.233 -7.051 16.726 1.00 95.06 166 LEU A C 1
ATOM 1236 O O . LEU A 1 166 ? -10.395 -7.915 16.996 1.00 95.06 166 LEU A O 1
ATOM 1240 N N . LYS A 1 167 ? -12.214 -7.234 15.845 1.00 94.00 167 LYS A N 1
ATOM 1241 C CA . LYS A 1 167 ? -12.491 -8.472 15.106 1.00 94.00 167 LYS A CA 1
ATOM 1242 C C . LYS A 1 167 ? -12.708 -8.141 13.627 1.00 94.00 167 LYS A C 1
ATOM 1244 O O . LYS A 1 167 ? -12.875 -6.976 13.286 1.00 94.00 167 LYS A O 1
ATOM 1249 N N . GLY A 1 168 ? -12.733 -9.164 12.770 1.00 91.81 168 GLY A N 1
ATOM 1250 C CA . GLY A 1 168 ? -12.957 -8.988 11.328 1.00 91.81 168 GLY A CA 1
ATOM 1251 C C . GLY A 1 168 ? -11.693 -8.678 10.520 1.00 91.81 168 GLY A C 1
ATOM 1252 O O . GLY A 1 168 ? -11.782 -8.135 9.425 1.00 91.81 168 GLY A O 1
ATOM 1253 N N . TRP A 1 169 ? -10.512 -9.010 11.047 1.00 89.44 169 TRP A N 1
ATOM 1254 C CA . TRP A 1 169 ? -9.258 -8.917 10.300 1.00 89.44 169 TRP A CA 1
ATOM 1255 C C . TRP A 1 169 ? -9.287 -9.859 9.092 1.00 89.44 169 TRP A C 1
ATOM 1257 O O . TRP A 1 169 ? -9.741 -10.996 9.217 1.00 89.44 169 TRP A O 1
ATOM 1267 N N . LYS A 1 170 ? -8.781 -9.409 7.936 1.00 84.00 170 LYS A N 1
ATOM 1268 C CA . LYS A 1 170 ? -8.596 -10.276 6.764 1.00 84.00 170 LYS A CA 1
ATOM 1269 C C . LYS A 1 170 ? -7.600 -11.396 7.104 1.00 84.00 170 LYS A C 1
ATOM 1271 O O . LYS A 1 170 ? -6.393 -11.177 7.112 1.00 84.00 170 LYS A O 1
ATOM 1276 N N . SER A 1 171 ? -8.089 -12.593 7.403 1.00 76.44 171 SER A N 1
ATOM 1277 C CA . SER A 1 171 ? -7.255 -13.796 7.401 1.00 76.44 171 SER A CA 1
ATOM 1278 C C . SER A 1 171 ? -6.899 -14.066 5.944 1.00 76.44 171 SER A C 1
ATOM 1280 O O . SER A 1 171 ? -7.796 -14.291 5.138 1.00 76.44 171 SER A O 1
ATOM 1282 N N . GLY A 1 172 ? -5.630 -13.889 5.579 1.00 61.00 172 GLY A N 1
ATOM 1283 C CA . GLY A 1 172 ? -5.186 -13.966 4.192 1.00 61.00 172 GLY A CA 1
ATOM 1284 C C . GLY A 1 172 ? -5.430 -15.349 3.602 1.00 61.00 172 GLY A C 1
ATOM 1285 O O . GLY A 1 172 ? -4.645 -16.255 3.845 1.00 61.00 172 GLY A O 1
ATOM 1286 N N . ASP A 1 173 ? -6.487 -15.489 2.811 1.00 49.12 173 ASP A N 1
ATOM 1287 C CA . ASP A 1 173 ? -6.490 -16.426 1.696 1.00 49.12 173 ASP A CA 1
ATOM 1288 C C . ASP A 1 173 ? -5.791 -15.681 0.552 1.00 49.12 173 ASP A C 1
ATOM 1290 O O . ASP A 1 173 ? -6.402 -14.914 -0.193 1.00 49.12 173 ASP A O 1
ATOM 1294 N N . VAL A 1 174 ? -4.458 -15.734 0.558 1.00 57.84 174 VAL A N 1
ATOM 1295 C CA . VAL A 1 174 ? -3.666 -15.387 -0.620 1.00 57.84 174 VAL A CA 1
ATOM 1296 C C . VAL A 1 174 ? -3.506 -16.704 -1.378 1.00 57.84 174 VAL A C 1
ATOM 1298 O O . VAL A 1 174 ? -2.902 -17.621 -0.821 1.00 57.84 174 VAL A O 1
ATOM 1301 N N . PRO A 1 175 ? -4.123 -16.874 -2.559 1.00 57.12 175 PRO A N 1
ATOM 1302 C CA . PRO A 1 175 ? -3.848 -18.047 -3.372 1.00 57.12 175 PRO A CA 1
ATOM 1303 C C . PRO A 1 175 ? -2.372 -17.998 -3.790 1.00 57.12 175 PRO A C 1
ATOM 1305 O O . PRO A 1 175 ? -1.910 -16.960 -4.266 1.00 57.12 175 PRO A O 1
ATOM 1308 N N . ASP A 1 176 ? -1.670 -19.097 -3.508 1.00 50.78 176 ASP A N 1
ATOM 1309 C CA . ASP A 1 176 ? -0.291 -19.403 -3.922 1.00 50.78 176 ASP A CA 1
ATOM 1310 C C . ASP A 1 176 ? -0.127 -19.334 -5.449 1.00 50.78 176 ASP A C 1
ATOM 1312 O O . ASP A 1 176 ? -0.996 -19.901 -6.159 1.00 50.78 176 ASP A O 1
#

Sequence (176 aa):
MASDSNMDREMILADFQACTGIDNIAEAITLLELNNWDLVAAINGVIPQENGILQSNFSSEASQTGPYGPHSQSETTAHTPSVPPSLASASASSSSSSPSPSSSSPAFCPVQPSGHIIERQSRMLSFRVEYRQRSIEVVLEDASTVGDIKTILETELQVPVSKMQLKGWKSGDVPD

Organism: Carassius auratus (NCBI:txid7957)

InterPro domains:
  IPR029071 Ubiquitin-like domain superfamily [SSF54236] (120-170)
  IPR044541 FAF1, UBA-like domain [cd14413] (16-48)

Radius of gyration: 29.62 Å; chains: 1; bounding box: 70×67×56 Å

Foldseek 3Di:
DPPPVVVLLVVLLVVLCVLQVPPPSVVSVVLCVVVVVPSVVSSPVRDDPPPDDDPPVPDPPDDDDDDDDDDDDDDDDDDDDDDDDDDDDDDDDDDDDDDDDDDDDDPDPPPPPPPPPVPPPFDWDWDFDDDDPDTDIDIDTPPDDPLVVLVVCCVVVVDDSVPDDDDDDPPDPPPD

Secondary structure (DSSP, 8-state):
---HHHHHHHHHHHHHHHHH----HHHHHHHHHHTTT-HHHHHHHHS----S-----------------------------------------------------------------------EEEEEEEETTEEEEEEEETT--HHHHHHHHHHHH---GGG-------------